Protein AF-A0A7Y0VBL1-F1 (afdb_monomer_lite)

Structure (mmCIF, N/CA/C/O backbone):
data_AF-A0A7Y0VBL1-F1
#
_entry.id   AF-A0A7Y0VBL1-F1
#
loop_
_atom_site.group_PDB
_atom_site.id
_atom_site.type_symbol
_atom_site.label_atom_id
_atom_site.label_alt_id
_atom_site.label_comp_id
_atom_site.label_asym_id
_atom_site.label_entity_id
_atom_site.label_seq_id
_atom_site.pdbx_PDB_ins_code
_atom_site.Cartn_x
_atom_site.Cartn_y
_atom_site.Cartn_z
_atom_site.occupancy
_atom_site.B_iso_or_equiv
_atom_site.auth_seq_id
_atom_site.auth_comp_id
_atom_site.auth_asym_id
_atom_site.auth_atom_id
_atom_site.pdbx_PDB_model_num
ATOM 1 N N . MET A 1 1 ? -1.844 6.729 -8.623 1.00 62.03 1 MET A N 1
ATOM 2 C CA . MET A 1 1 ? -2.465 7.502 -7.526 1.00 62.03 1 MET A CA 1
ATOM 3 C C . MET A 1 1 ? -2.036 8.957 -7.636 1.00 62.03 1 MET A C 1
ATOM 5 O O . MET A 1 1 ? -0.839 9.231 -7.717 1.00 62.03 1 MET A O 1
ATOM 9 N N . ASN A 1 2 ? -3.002 9.873 -7.656 1.00 76.94 2 ASN A N 1
ATOM 10 C CA . ASN A 1 2 ? -2.782 11.311 -7.850 1.00 76.94 2 ASN A CA 1
ATOM 11 C C . ASN A 1 2 ? -2.735 12.095 -6.524 1.00 76.94 2 ASN A C 1
ATOM 13 O O . ASN A 1 2 ? -3.080 13.261 -6.507 1.00 76.94 2 ASN A O 1
ATOM 17 N N . ALA A 1 3 ? -2.289 11.472 -5.430 1.00 79.25 3 ALA A N 1
ATOM 18 C CA . ALA A 1 3 ? -2.076 12.149 -4.145 1.00 79.25 3 ALA A CA 1
ATOM 19 C C . ALA A 1 3 ? -0.650 12.720 -4.056 1.00 79.25 3 ALA A C 1
ATOM 21 O O . ALA A 1 3 ? 0.276 12.104 -4.585 1.00 79.25 3 ALA A O 1
ATOM 22 N N . GLU A 1 4 ? -0.453 13.884 -3.455 1.00 81.94 4 GLU A N 1
ATOM 23 C CA . GLU A 1 4 ? 0.868 14.498 -3.260 1.00 81.94 4 GLU A CA 1
ATOM 24 C C . GLU A 1 4 ? 1.654 13.838 -2.117 1.00 81.94 4 GLU A C 1
ATOM 26 O O . GLU A 1 4 ? 1.101 13.096 -1.307 1.00 81.94 4 GLU A O 1
ATOM 31 N N . ALA A 1 5 ? 2.969 14.070 -2.069 1.00 82.00 5 ALA A N 1
ATOM 32 C CA . ALA A 1 5 ? 3.782 13.622 -0.940 1.00 82.00 5 ALA A CA 1
ATOM 33 C C . ALA A 1 5 ? 3.352 14.374 0.331 1.00 82.00 5 ALA A C 1
ATOM 35 O O . ALA A 1 5 ?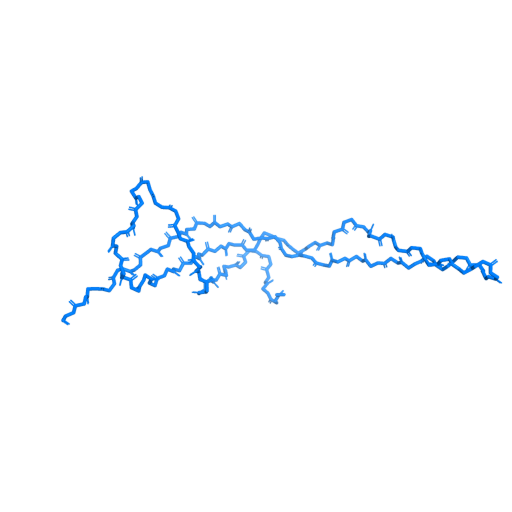 3.201 15.591 0.309 1.00 82.00 5 ALA A O 1
ATOM 36 N N . GLY A 1 6 ? 3.145 13.640 1.419 1.00 84.88 6 GLY A N 1
ATOM 37 C CA . GLY A 1 6 ? 2.619 14.137 2.687 1.00 84.88 6 GLY A CA 1
ATOM 38 C C . GLY A 1 6 ? 1.095 14.087 2.817 1.00 84.88 6 GLY A C 1
ATOM 39 O O . GLY A 1 6 ? 0.600 14.354 3.906 1.00 84.88 6 GLY A O 1
ATOM 40 N N . GLN A 1 7 ? 0.342 13.735 1.767 1.00 89.00 7 GLN A N 1
ATOM 41 C CA . GLN A 1 7 ? -1.116 13.612 1.878 1.00 89.00 7 GLN A CA 1
ATOM 42 C C . GLN A 1 7 ? -1.544 12.310 2.556 1.00 89.00 7 GLN A C 1
ATOM 44 O O . GLN A 1 7 ? -0.971 11.244 2.306 1.00 89.00 7 GLN A O 1
ATOM 49 N N . ASP A 1 8 ? -2.610 12.414 3.347 1.00 88.38 8 ASP A N 1
ATOM 50 C CA . ASP A 1 8 ? -3.331 11.275 3.898 1.00 88.38 8 ASP A CA 1
ATOM 51 C C . ASP A 1 8 ? -4.215 10.627 2.827 1.00 88.38 8 ASP A C 1
ATOM 53 O O . ASP A 1 8 ? -4.906 11.296 2.056 1.00 88.38 8 ASP A O 1
ATOM 57 N N . VAL A 1 9 ? -4.189 9.300 2.788 1.00 90.12 9 VAL A N 1
ATOM 58 C CA . VAL A 1 9 ? -5.006 8.452 1.926 1.00 90.12 9 VAL A CA 1
ATOM 59 C C . VAL A 1 9 ? -5.735 7.449 2.809 1.00 90.12 9 VAL A C 1
ATOM 61 O O . VAL A 1 9 ? -5.131 6.791 3.661 1.00 90.12 9 VAL A O 1
ATOM 64 N N . THR A 1 10 ? -7.040 7.334 2.593 1.00 90.38 10 THR A N 1
ATOM 65 C CA . THR A 1 10 ? -7.901 6.352 3.248 1.00 90.38 10 THR A CA 1
ATOM 66 C C . THR A 1 10 ? -8.115 5.154 2.329 1.00 90.38 10 THR A C 1
ATOM 68 O O . THR A 1 10 ? -8.312 5.311 1.123 1.00 90.38 10 THR A O 1
ATOM 71 N N . PHE A 1 11 ? -8.057 3.949 2.890 1.00 87.94 11 PHE A N 1
ATOM 72 C CA . PHE A 1 11 ? -8.393 2.712 2.194 1.00 87.94 11 PHE A CA 1
ATOM 73 C C . PHE A 1 11 ? -9.687 2.153 2.780 1.00 87.94 11 PHE A C 1
ATOM 75 O O . PHE A 1 11 ? -9.726 1.793 3.961 1.00 87.94 11 PHE A O 1
ATOM 82 N N . ASP A 1 12 ? -10.717 2.090 1.938 1.00 85.19 12 ASP A N 1
ATOM 83 C CA . ASP A 1 12 ? -12.053 1.612 2.308 1.00 85.19 12 ASP A CA 1
ATOM 84 C C . ASP A 1 12 ? -12.203 0.098 2.084 1.00 85.19 12 ASP A C 1
ATOM 86 O O . ASP A 1 12 ? -12.925 -0.585 2.807 1.00 85.19 12 ASP A O 1
ATOM 90 N N . GLU A 1 13 ? -11.488 -0.454 1.099 1.00 83.06 13 GLU A N 1
ATOM 91 C CA . GLU A 1 13 ? -11.491 -1.889 0.815 1.00 83.06 13 GLU A CA 1
ATOM 92 C C . GLU A 1 13 ? -10.469 -2.619 1.689 1.00 83.06 13 GLU A C 1
ATOM 94 O O . GLU A 1 13 ? -9.264 -2.623 1.419 1.00 83.06 13 GLU A O 1
ATOM 99 N N . VAL A 1 14 ? -10.963 -3.278 2.735 1.00 80.75 14 VAL A N 1
ATOM 100 C CA . VAL A 1 14 ? -10.149 -4.077 3.653 1.00 80.75 14 VAL A CA 1
ATOM 101 C C . VAL A 1 14 ? -10.710 -5.491 3.724 1.00 80.75 14 VAL A C 1
ATOM 103 O O . VAL A 1 14 ? -11.873 -5.703 4.050 1.00 80.75 14 VAL A O 1
ATOM 106 N N . VAL A 1 15 ? -9.866 -6.473 3.407 1.00 79.12 15 VAL A N 1
ATOM 107 C CA . VAL A 1 15 ? -10.280 -7.884 3.301 1.00 79.12 15 VAL A CA 1
ATOM 108 C C . VAL A 1 15 ? -10.150 -8.622 4.632 1.00 79.12 15 VAL A C 1
ATOM 110 O O . VAL A 1 15 ? -10.956 -9.493 4.945 1.00 79.12 15 VAL A O 1
ATOM 113 N N . LEU A 1 16 ? -9.117 -8.305 5.414 1.00 75.62 16 LEU A N 1
ATOM 114 C CA . LEU A 1 16 ? -8.823 -8.993 6.666 1.00 75.62 16 LEU A CA 1
ATOM 115 C C . LEU A 1 16 ? -8.048 -8.072 7.607 1.00 75.62 16 LEU A C 1
ATOM 117 O O . LEU A 1 16 ? -7.057 -7.465 7.202 1.00 75.62 16 LEU A O 1
ATOM 121 N N . VAL A 1 17 ? -8.451 -8.039 8.878 1.00 78.06 17 VAL A N 1
ATOM 122 C CA . VAL A 1 17 ? -7.697 -7.385 9.953 1.00 78.06 17 VAL A CA 1
ATOM 123 C C . VAL A 1 17 ? -7.308 -8.430 10.993 1.00 78.06 17 VAL A C 1
ATOM 125 O O . VAL A 1 17 ? -8.161 -9.087 11.586 1.00 78.06 17 VAL A O 1
ATOM 128 N N . GLY A 1 18 ? -6.002 -8.600 11.202 1.00 72.06 18 GLY A N 1
ATOM 129 C CA . GLY A 1 18 ? -5.470 -9.511 12.211 1.00 72.06 18 GLY A CA 1
ATOM 130 C C . GLY A 1 18 ? -5.511 -8.880 13.600 1.00 72.06 18 GLY A C 1
ATOM 131 O O . GLY A 1 18 ? -4.774 -7.935 13.869 1.00 72.06 18 GLY A O 1
ATOM 132 N N . VAL A 1 19 ? -6.339 -9.421 14.492 1.00 72.50 19 VAL A N 1
ATOM 133 C CA . VAL A 1 19 ? -6.379 -9.066 15.920 1.00 72.50 19 VAL A CA 1
ATOM 134 C C . VAL A 1 19 ? -5.869 -10.233 16.766 1.00 72.50 19 VAL A C 1
ATOM 136 O O . VAL A 1 19 ? -5.975 -11.393 16.372 1.00 72.50 19 VAL A O 1
ATOM 139 N N . LYS A 1 20 ? -5.294 -9.930 17.939 1.00 67.69 20 LYS A N 1
ATOM 140 C CA . LYS A 1 20 ? -4.679 -10.927 18.843 1.00 67.69 20 LYS A CA 1
ATOM 141 C C . LYS A 1 20 ? -5.672 -12.001 19.309 1.00 67.69 20 LYS A C 1
ATOM 143 O O . LYS A 1 20 ? -5.277 -13.132 19.569 1.00 67.69 20 LYS A O 1
ATOM 148 N N . THR A 1 21 ? -6.953 -11.659 19.381 1.00 61.56 21 THR A N 1
ATOM 149 C CA . THR A 1 21 ? -8.057 -12.615 19.447 1.00 61.56 21 THR A CA 1
ATOM 150 C C . THR A 1 21 ? -8.584 -12.811 18.034 1.00 61.56 21 THR A C 1
ATOM 152 O O . THR A 1 21 ? -9.152 -11.885 17.454 1.00 61.56 21 THR A O 1
ATOM 155 N N . LEU A 1 22 ? -8.364 -14.002 17.468 1.00 54.12 22 LEU A N 1
ATOM 156 C CA . LEU A 1 22 ? -8.986 -14.411 16.212 1.00 54.12 22 LEU A CA 1
ATOM 157 C C . LEU A 1 22 ? -10.502 -14.263 16.382 1.00 54.12 22 LEU A C 1
ATOM 159 O O . LEU A 1 22 ? -11.121 -15.009 17.136 1.00 54.12 22 LEU A O 1
ATOM 163 N N . LEU A 1 23 ? -11.090 -13.276 15.704 1.00 57.03 23 LEU A N 1
ATOM 164 C CA . LEU A 1 23 ? -12.536 -13.066 15.593 1.00 57.03 23 LEU A CA 1
ATOM 165 C C . LEU A 1 23 ? -13.154 -14.159 14.702 1.00 57.03 23 LEU A C 1
ATOM 167 O O . LEU A 1 23 ? -13.884 -13.873 13.762 1.00 57.03 23 LEU A O 1
ATOM 171 N N . SER A 1 24 ? -12.831 -15.426 14.957 1.00 48.00 24 SER A N 1
ATOM 172 C CA . SER A 1 24 ? -13.327 -16.572 14.194 1.00 48.00 24 SER A CA 1
ATOM 173 C C . SER A 1 24 ? -14.842 -16.768 14.328 1.00 48.00 24 SER A C 1
ATOM 175 O O . SER A 1 24 ? -15.418 -17.495 13.526 1.00 48.00 24 SER A O 1
ATOM 177 N N . GLU A 1 25 ? -15.501 -16.098 15.282 1.00 47.50 25 GLU A N 1
ATOM 178 C CA . GLU A 1 25 ? -16.945 -16.240 15.522 1.00 47.50 25 GLU A CA 1
ATOM 179 C C . GLU A 1 25 ? -17.804 -15.036 15.120 1.00 47.50 25 GLU A C 1
ATOM 181 O O . GLU A 1 25 ? -19.016 -15.182 14.974 1.00 47.50 25 GLU A O 1
ATOM 186 N N . LEU A 1 26 ? -17.236 -13.855 14.873 1.00 50.72 26 LEU A N 1
ATOM 187 C CA . LEU A 1 26 ? -18.065 -12.688 14.581 1.00 50.72 26 LEU A CA 1
ATOM 188 C C . LEU A 1 26 ? -18.133 -12.429 13.080 1.00 50.72 26 LEU A C 1
ATOM 190 O O . LEU A 1 26 ? -17.319 -11.714 12.504 1.00 50.72 26 LEU A O 1
ATOM 194 N N . ARG A 1 27 ? -19.217 -12.941 12.483 1.00 50.72 27 ARG A N 1
ATOM 195 C CA . ARG A 1 27 ? -19.892 -12.421 11.275 1.00 50.72 27 ARG A CA 1
ATOM 196 C C . ARG A 1 27 ? -20.368 -10.963 11.460 1.00 50.72 27 ARG A C 1
ATOM 198 O O . ARG A 1 27 ? -21.445 -10.585 11.010 1.00 50.72 27 ARG A O 1
ATOM 205 N N . LEU A 1 28 ? -19.597 -10.129 12.146 1.00 53.75 28 LEU A N 1
ATOM 206 C CA . LEU A 1 28 ? -19.789 -8.693 12.106 1.00 53.75 28 LEU A CA 1
ATOM 207 C C . LEU A 1 28 ? -19.241 -8.247 10.755 1.00 53.75 28 LEU A C 1
ATOM 209 O O . LEU A 1 28 ? -18.078 -8.501 10.442 1.00 53.75 28 LEU A O 1
ATOM 213 N N . LEU A 1 29 ? -20.089 -7.618 9.942 1.00 55.41 29 LEU A N 1
ATOM 214 C CA . LEU A 1 29 ? -19.633 -6.780 8.837 1.00 55.41 29 LEU A CA 1
ATOM 215 C C . LEU A 1 29 ? -18.775 -5.674 9.461 1.00 55.41 29 LEU A C 1
ATOM 217 O O . LEU A 1 29 ? -19.288 -4.659 9.926 1.00 55.41 29 LEU A O 1
ATOM 221 N N . LEU A 1 30 ? -17.479 -5.950 9.582 1.00 63.22 30 LEU A N 1
ATOM 222 C CA . LEU A 1 30 ? -16.501 -5.049 10.154 1.00 63.22 30 LEU A CA 1
ATOM 223 C C . LEU A 1 30 ? -16.189 -4.014 9.081 1.00 63.22 30 LEU A C 1
ATOM 225 O O . LEU A 1 30 ? -15.500 -4.305 8.106 1.00 63.22 30 LEU A O 1
ATOM 229 N N . GLU A 1 31 ? -16.731 -2.814 9.240 1.00 72.38 31 GLU A N 1
ATOM 230 C CA . GLU A 1 31 ? -16.281 -1.677 8.451 1.00 72.38 31 GLU A CA 1
ATOM 231 C C . GLU A 1 31 ? -14.965 -1.214 9.076 1.00 72.38 31 GLU A C 1
ATOM 233 O O . GLU A 1 31 ? -14.923 -0.744 10.214 1.00 72.38 31 GLU A O 1
ATOM 238 N N . SER A 1 32 ? -13.862 -1.415 8.361 1.00 75.94 32 SER A N 1
ATOM 239 C CA . SER A 1 32 ? -12.542 -0.983 8.810 1.00 75.94 32 SER A CA 1
ATOM 240 C C . SER A 1 32 ? -11.991 0.071 7.873 1.00 75.94 32 SER A C 1
ATOM 242 O O . SER A 1 32 ? -12.016 -0.106 6.659 1.00 75.94 32 SER A O 1
ATOM 244 N N . THR A 1 33 ? -11.445 1.133 8.450 1.00 84.44 33 THR A N 1
ATOM 245 C CA . THR A 1 33 ? -10.807 2.213 7.702 1.00 84.44 33 THR A CA 1
ATOM 246 C C . THR A 1 33 ? -9.323 2.198 8.013 1.00 84.44 33 THR A C 1
ATOM 248 O O . THR A 1 33 ? -8.922 2.226 9.180 1.00 84.44 33 THR A O 1
ATOM 251 N N . VAL A 1 34 ? -8.499 2.158 6.969 1.00 87.75 34 VAL A N 1
ATOM 252 C CA . VAL A 1 34 ? -7.0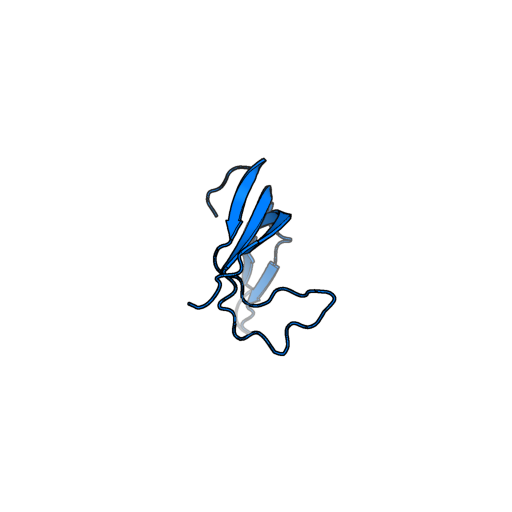44 2.262 7.102 1.00 87.75 34 VAL A CA 1
ATOM 253 C C . VAL A 1 34 ? -6.614 3.633 6.611 1.00 87.75 34 VAL A C 1
ATOM 255 O O . VAL A 1 34 ? -6.928 4.013 5.486 1.00 87.75 34 VAL A O 1
ATOM 258 N N . VAL A 1 35 ? -5.885 4.369 7.446 1.00 90.56 35 VAL A N 1
ATOM 259 C CA . VAL A 1 35 ? -5.352 5.693 7.106 1.00 90.56 35 VAL A CA 1
ATOM 260 C C . VAL A 1 35 ? -3.838 5.598 6.977 1.00 90.56 35 VAL A C 1
ATOM 262 O O . VAL A 1 35 ? -3.156 5.087 7.873 1.00 90.56 35 VAL A O 1
ATOM 265 N N . GLY A 1 36 ? -3.301 6.099 5.867 1.00 91.31 36 GLY A N 1
ATOM 266 C CA . GLY A 1 36 ? -1.863 6.155 5.634 1.00 91.31 36 GLY A CA 1
ATOM 267 C C . GLY A 1 36 ? -1.417 7.424 4.922 1.00 91.31 36 GLY A C 1
ATOM 268 O O . GLY A 1 36 ? -2.163 7.999 4.141 1.00 91.31 36 GLY A O 1
ATOM 269 N N . THR A 1 37 ? -0.180 7.838 5.166 1.00 91.94 37 THR A N 1
ATOM 270 C CA . THR A 1 37 ? 0.459 8.986 4.518 1.00 91.94 37 THR A CA 1
ATOM 271 C C . THR A 1 37 ? 1.258 8.550 3.300 1.00 91.94 37 THR A C 1
ATOM 273 O O . THR A 1 37 ? 2.002 7.565 3.321 1.00 91.94 37 THR A O 1
ATOM 276 N N . VAL A 1 38 ? 1.154 9.309 2.213 1.00 91.44 38 VAL A N 1
ATOM 277 C CA . VAL A 1 38 ? 2.010 9.136 1.037 1.00 91.44 38 VAL A CA 1
ATOM 278 C C . VAL A 1 38 ? 3.384 9.714 1.350 1.00 91.44 38 VAL A C 1
ATOM 280 O O . VAL A 1 38 ? 3.541 10.926 1.411 1.00 91.44 38 VAL A O 1
ATOM 283 N N . GLU A 1 39 ? 4.410 8.883 1.507 1.00 87.44 39 GLU A N 1
ATOM 284 C CA . GLU A 1 39 ? 5.767 9.404 1.722 1.00 87.44 39 GLU A CA 1
ATOM 285 C C . GLU A 1 39 ? 6.326 10.020 0.440 1.00 87.44 39 GLU A C 1
ATOM 287 O O . GLU A 1 39 ? 6.850 11.132 0.431 1.00 87.44 39 GLU A O 1
ATOM 292 N N . ASN A 1 40 ? 6.262 9.276 -0.663 1.00 85.19 40 ASN A N 1
ATOM 293 C CA . ASN A 1 40 ? 6.924 9.659 -1.900 1.00 85.19 40 ASN A CA 1
ATOM 294 C C . ASN A 1 40 ? 6.449 8.835 -3.099 1.00 85.19 40 ASN A C 1
ATOM 296 O O . ASN A 1 40 ? 6.047 7.670 -3.009 1.00 85.19 40 ASN A O 1
ATOM 300 N N . LYS A 1 41 ? 6.541 9.469 -4.270 1.00 81.75 41 LYS A N 1
ATOM 301 C CA . LYS A 1 41 ? 6.387 8.822 -5.572 1.00 81.75 41 LYS A CA 1
ATOM 302 C C . LYS A 1 41 ? 7.766 8.603 -6.162 1.00 81.75 41 LYS A C 1
ATOM 304 O O . LYS A 1 41 ? 8.528 9.549 -6.332 1.00 81.75 41 LYS A O 1
ATOM 309 N N . ALA A 1 42 ? 8.080 7.357 -6.479 1.00 82.12 42 ALA A N 1
ATOM 310 C CA . ALA A 1 42 ? 9.370 6.983 -7.028 1.00 82.12 42 ALA A CA 1
ATOM 311 C C . ALA A 1 42 ? 9.198 6.015 -8.202 1.00 82.12 42 ALA A C 1
ATOM 313 O O . ALA A 1 42 ? 8.122 5.485 -8.475 1.00 82.12 42 ALA A O 1
ATOM 314 N N . SER A 1 43 ? 10.281 5.800 -8.938 1.00 81.69 43 SER A N 1
ATOM 315 C CA . SER A 1 43 ? 10.334 4.816 -10.017 1.00 81.69 43 SER A CA 1
ATOM 316 C C . SER A 1 43 ? 11.153 3.620 -9.569 1.00 81.69 43 SER A C 1
ATOM 318 O O . SER A 1 43 ? 12.265 3.794 -9.068 1.00 81.69 43 SER A O 1
ATOM 320 N N . LYS A 1 44 ? 10.627 2.399 -9.743 1.00 83.44 44 LYS A N 1
ATOM 321 C CA . LYS A 1 44 ? 11.371 1.185 -9.373 1.00 83.44 44 LYS A CA 1
ATOM 322 C C . LYS A 1 44 ? 12.634 1.047 -10.227 1.00 83.44 44 LYS A C 1
ATOM 324 O O . LYS A 1 44 ? 12.822 1.721 -11.252 1.00 83.44 44 LYS A O 1
ATOM 329 N N . ARG A 1 45 ? 13.509 0.126 -9.805 1.00 83.06 45 ARG A N 1
ATOM 330 C CA . ARG A 1 45 ? 14.636 -0.338 -10.621 1.00 83.06 45 ARG A CA 1
ATOM 331 C C . ARG A 1 45 ? 14.126 -0.687 -12.022 1.00 83.06 45 ARG A C 1
ATOM 333 O O . ARG A 1 45 ? 13.083 -1.318 -12.169 1.00 83.06 45 ARG A O 1
ATOM 340 N N . ARG A 1 46 ? 14.863 -0.247 -13.045 1.00 82.06 46 ARG A N 1
ATOM 341 C CA . ARG A 1 46 ? 14.531 -0.510 -14.448 1.00 82.06 46 ARG A CA 1
ATOM 342 C C . ARG A 1 46 ? 14.490 -2.020 -14.674 1.00 82.06 46 ARG A C 1
ATOM 344 O O . ARG A 1 46 ? 15.502 -2.689 -14.474 1.00 82.06 46 ARG A O 1
ATOM 351 N N . LEU A 1 47 ? 13.338 -2.525 -15.099 1.00 79.75 47 LEU A N 1
ATOM 352 C CA . LEU A 1 47 ? 13.210 -3.892 -15.585 1.00 79.75 47 LEU A CA 1
ATOM 353 C C . LEU A 1 47 ? 13.646 -3.891 -17.050 1.00 79.75 47 LEU A C 1
ATOM 355 O O . LEU A 1 47 ? 13.097 -3.133 -17.851 1.00 79.75 47 LEU A O 1
ATOM 359 N N . LEU A 1 48 ? 14.676 -4.673 -17.377 1.00 80.94 48 LEU A N 1
ATOM 360 C CA . LEU A 1 48 ? 15.076 -4.913 -18.761 1.00 80.94 48 LEU A CA 1
ATOM 361 C C . LEU A 1 48 ? 14.335 -6.146 -19.264 1.00 80.94 48 LEU A C 1
ATOM 363 O O . LEU A 1 48 ? 14.484 -7.227 -18.701 1.00 80.94 48 LEU A O 1
ATOM 367 N N . LEU A 1 49 ? 13.570 -5.970 -20.335 1.00 78.56 49 LEU A N 1
ATOM 368 C CA . LEU A 1 49 ? 13.063 -7.072 -21.134 1.00 78.56 49 LEU A CA 1
ATOM 369 C C . LEU A 1 49 ? 13.828 -7.074 -22.450 1.00 78.56 49 LEU A C 1
ATOM 371 O O . LEU A 1 49 ? 13.851 -6.078 -23.177 1.00 78.56 49 LEU A O 1
ATOM 375 N N . THR A 1 50 ? 14.460 -8.202 -22.739 1.00 78.44 50 THR A N 1
ATOM 376 C CA . THR A 1 50 ? 15.154 -8.421 -24.002 1.00 78.44 50 THR A CA 1
ATOM 377 C C . THR A 1 50 ? 14.329 -9.396 -24.818 1.00 78.44 50 THR A C 1
ATOM 379 O O . THR A 1 50 ? 14.082 -10.515 -24.377 1.00 78.44 50 THR A O 1
ATOM 382 N N . SER A 1 51 ? 13.903 -8.970 -26.003 1.00 74.19 51 SER A N 1
ATOM 383 C CA . SER A 1 51 ? 13.274 -9.859 -26.975 1.00 74.19 51 SER A CA 1
ATOM 384 C C . SER A 1 51 ? 14.290 -10.190 -28.062 1.00 74.19 51 SER A C 1
ATOM 386 O O . SER A 1 51 ? 14.787 -9.299 -28.758 1.00 74.19 51 SER A O 1
ATOM 388 N N . THR A 1 52 ? 14.635 -11.471 -28.178 1.00 75.75 52 THR A N 1
ATOM 389 C CA . THR A 1 52 ? 15.555 -11.999 -29.188 1.00 75.75 52 THR A CA 1
ATOM 390 C C . THR A 1 52 ? 14.802 -12.879 -30.170 1.00 75.75 52 THR A C 1
ATOM 392 O O . THR A 1 52 ? 14.153 -13.851 -29.801 1.00 75.75 52 THR A O 1
ATOM 395 N N . ASN A 1 53 ? 14.944 -12.563 -31.455 1.00 72.31 53 ASN A N 1
ATOM 396 C CA . ASN A 1 53 ? 14.594 -13.466 -32.543 1.00 72.31 53 ASN A CA 1
ATOM 397 C C . ASN A 1 53 ? 15.900 -13.925 -33.193 1.00 72.31 53 ASN A C 1
ATOM 399 O O . ASN A 1 53 ? 16.735 -1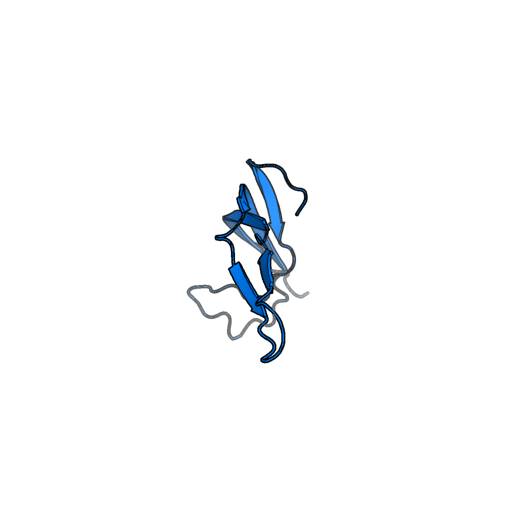3.085 -33.503 1.00 72.31 53 ASN A O 1
ATOM 403 N N . LEU A 1 54 ? 16.063 -15.224 -33.464 1.00 68.75 54 LEU A N 1
ATOM 404 C CA . LEU A 1 54 ? 17.303 -15.822 -34.006 1.00 68.75 54 LEU A CA 1
ATOM 405 C C . LEU A 1 54 ? 17.836 -15.157 -35.294 1.00 68.75 54 LEU A C 1
ATOM 407 O O . LEU A 1 54 ? 19.003 -15.316 -35.631 1.00 68.75 54 LEU A O 1
ATOM 411 N N . LYS A 1 55 ? 16.986 -14.417 -36.018 1.00 71.88 55 LYS A N 1
ATOM 412 C CA . LYS A 1 55 ? 17.307 -13.739 -37.285 1.00 71.88 55 LYS A CA 1
ATOM 413 C C . LYS A 1 55 ? 17.415 -12.209 -37.182 1.00 71.88 55 LYS A C 1
ATOM 415 O O . LYS A 1 55 ? 17.627 -11.561 -38.201 1.00 71.88 55 LYS A O 1
ATOM 420 N N . LYS A 1 56 ? 17.205 -11.604 -36.006 1.00 70.31 56 LYS A N 1
ATOM 421 C CA . LYS A 1 56 ? 17.198 -10.140 -35.821 1.00 70.31 56 LYS A CA 1
ATOM 422 C C . LYS A 1 56 ? 18.004 -9.733 -34.590 1.00 70.31 56 LYS A C 1
ATOM 424 O O . LYS A 1 56 ? 18.095 -10.485 -33.625 1.00 70.31 56 LYS A O 1
ATOM 429 N N . ALA A 1 57 ? 18.545 -8.516 -34.617 1.00 69.69 57 ALA A N 1
ATOM 430 C CA . ALA A 1 57 ? 19.193 -7.924 -33.452 1.00 69.69 57 ALA A CA 1
ATOM 431 C C . ALA A 1 57 ? 18.225 -7.867 -32.255 1.00 69.69 57 ALA A C 1
ATOM 433 O O . ALA A 1 57 ? 17.028 -7.615 -32.422 1.00 69.69 57 ALA A O 1
ATOM 434 N N . ALA A 1 58 ? 18.751 -8.120 -31.056 1.00 72.81 58 ALA A N 1
ATOM 435 C CA . ALA A 1 58 ? 17.986 -8.089 -29.817 1.00 72.81 58 ALA A CA 1
ATOM 436 C C . ALA A 1 58 ? 17.447 -6.675 -29.550 1.00 72.81 58 ALA A C 1
ATOM 438 O O . ALA A 1 58 ? 18.216 -5.714 -29.533 1.00 72.81 58 ALA A O 1
ATOM 439 N N . ILE A 1 59 ? 16.141 -6.545 -29.304 1.00 78.25 59 ILE A N 1
ATOM 440 C CA . ILE A 1 59 ? 15.543 -5.273 -28.879 1.00 78.25 59 ILE A CA 1
ATOM 441 C C . ILE A 1 59 ? 15.479 -5.282 -27.355 1.00 78.25 59 ILE A C 1
ATOM 443 O O . ILE A 1 59 ? 14.838 -6.148 -26.754 1.00 78.25 59 ILE A O 1
ATOM 447 N N . VAL A 1 60 ? 16.156 -4.315 -26.736 1.00 78.19 60 VAL A N 1
ATOM 448 C CA . VAL A 1 60 ? 16.158 -4.125 -25.284 1.00 78.19 60 VAL A CA 1
ATOM 449 C C . VAL A 1 60 ? 15.202 -2.994 -24.943 1.00 78.19 60 VAL A C 1
ATOM 451 O O . VAL A 1 60 ? 15.512 -1.816 -25.123 1.00 78.19 60 VAL A O 1
ATOM 454 N N . THR A 1 61 ? 14.035 -3.346 -24.420 1.00 84.50 61 THR A N 1
ATOM 455 C CA . THR A 1 61 ? 13.070 -2.371 -23.911 1.00 84.50 61 THR A CA 1
ATOM 456 C C . THR A 1 61 ? 13.152 -2.350 -22.394 1.00 84.50 61 THR A C 1
ATOM 458 O O . THR A 1 61 ? 13.366 -3.370 -21.740 1.00 84.50 61 THR A O 1
ATOM 461 N N . GLY A 1 62 ? 13.018 -1.165 -21.802 1.00 81.81 62 GLY A N 1
ATOM 462 C CA . GLY A 1 62 ? 12.961 -1.049 -20.354 1.00 81.81 62 GLY A CA 1
ATOM 463 C C . GLY A 1 62 ? 11.825 -0.153 -19.926 1.00 81.81 62 GLY A C 1
ATOM 464 O O . GLY A 1 62 ? 11.742 0.984 -20.382 1.00 81.81 62 GLY A O 1
ATOM 465 N N . HIS A 1 63 ? 10.999 -0.652 -19.014 1.00 85.19 63 HIS A N 1
ATOM 466 C CA . HIS A 1 63 ? 10.004 0.153 -18.329 1.00 85.19 63 HIS A CA 1
ATOM 467 C C . HIS A 1 63 ? 10.481 0.426 -16.904 1.00 85.19 63 HIS A C 1
ATOM 469 O O . HIS A 1 63 ? 10.996 -0.455 -16.206 1.00 85.19 63 HIS A O 1
ATOM 475 N N . ARG A 1 64 ? 10.330 1.675 -16.469 1.00 84.94 64 ARG A N 1
ATOM 476 C CA . ARG A 1 64 ? 10.436 2.029 -15.059 1.00 84.94 64 ARG A CA 1
ATOM 477 C C . ARG A 1 64 ? 9.024 2.083 -14.527 1.00 84.94 64 ARG A C 1
ATOM 479 O O . ARG A 1 64 ? 8.323 3.053 -14.785 1.00 84.94 64 ARG A O 1
ATOM 486 N N . GLN A 1 65 ? 8.624 1.030 -13.823 1.00 86.69 65 GLN A N 1
ATOM 487 C CA . GLN A 1 65 ? 7.303 1.008 -13.223 1.00 86.69 65 GLN A CA 1
ATOM 488 C C . GLN A 1 65 ? 7.247 2.073 -12.118 1.00 86.69 65 GLN A C 1
ATOM 490 O O . GLN A 1 65 ? 8.033 1.989 -11.160 1.00 86.69 65 GLN A O 1
ATOM 495 N N . PRO A 1 66 ? 6.375 3.087 -12.249 1.00 89.75 66 PRO A N 1
ATOM 496 C CA . PRO A 1 66 ? 6.176 4.068 -11.199 1.00 89.75 66 PRO A CA 1
ATOM 497 C C . PRO A 1 66 ? 5.467 3.401 -10.019 1.00 89.75 66 PRO A C 1
ATOM 499 O O . PRO A 1 66 ? 4.608 2.536 -10.197 1.00 89.75 66 PRO A O 1
ATOM 502 N N . TYR A 1 67 ? 5.832 3.792 -8.805 1.00 90.31 67 TYR A N 1
ATOM 503 C CA . TYR A 1 67 ? 5.169 3.344 -7.591 1.00 90.31 67 TYR A CA 1
ATOM 504 C C . TYR A 1 67 ? 5.031 4.495 -6.601 1.00 90.31 67 TYR A C 1
ATOM 506 O O . T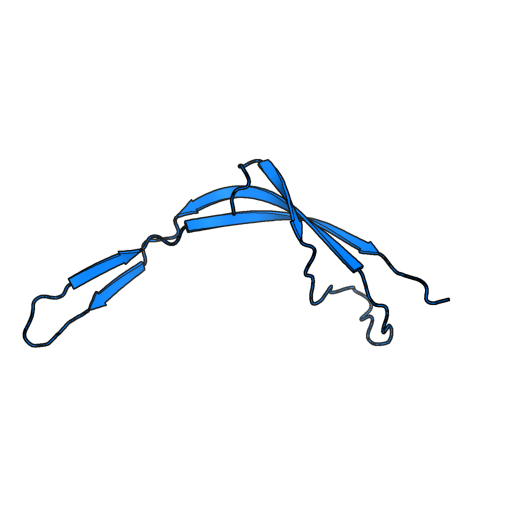YR A 1 67 ? 5.837 5.425 -6.563 1.00 90.31 67 TYR A O 1
ATOM 514 N N . THR A 1 68 ? 3.997 4.399 -5.780 1.00 90.62 68 THR A N 1
ATOM 515 C CA . THR A 1 68 ? 3.776 5.290 -4.648 1.00 90.62 68 THR A CA 1
ATOM 516 C C . THR A 1 68 ? 4.051 4.493 -3.386 1.00 90.62 68 THR A C 1
ATOM 518 O O . THR A 1 68 ? 3.537 3.383 -3.245 1.00 90.62 68 THR A O 1
ATOM 521 N N . LYS A 1 69 ? 4.883 5.028 -2.495 1.00 90.00 69 LYS A N 1
ATOM 522 C CA . LYS A 1 69 ? 5.088 4.458 -1.167 1.00 90.00 69 LYS A CA 1
ATOM 523 C C . LYS A 1 69 ? 4.133 5.143 -0.195 1.00 90.00 69 LYS A C 1
ATOM 525 O O . LYS A 1 69 ? 4.079 6.370 -0.146 1.00 90.00 69 LYS A O 1
ATOM 530 N N . VAL A 1 70 ? 3.389 4.334 0.549 1.00 92.50 70 VAL A N 1
ATOM 531 C CA . VAL A 1 70 ? 2.450 4.784 1.579 1.00 92.50 70 VAL A CA 1
ATOM 532 C C . VAL A 1 70 ? 2.853 4.126 2.889 1.00 92.50 70 VAL A C 1
ATOM 534 O O . VAL A 1 70 ? 3.151 2.930 2.906 1.00 92.50 70 VAL A O 1
ATOM 537 N N . VAL A 1 71 ? 2.891 4.906 3.962 1.00 92.56 71 VAL A N 1
ATOM 538 C CA . VAL A 1 71 ? 3.088 4.413 5.325 1.00 92.56 71 VAL A CA 1
ATOM 539 C C . VAL A 1 71 ? 1.743 4.411 6.023 1.00 92.56 71 VAL A C 1
ATOM 541 O O . VAL A 1 71 ? 0.992 5.376 5.940 1.00 92.56 71 VAL A O 1
ATOM 544 N N . ILE A 1 72 ? 1.416 3.300 6.675 1.00 93.12 72 ILE A N 1
ATOM 545 C CA . ILE A 1 72 ? 0.156 3.161 7.401 1.00 93.12 72 ILE A CA 1
ATOM 546 C C . ILE A 1 72 ? 0.329 3.751 8.795 1.00 93.12 72 ILE A C 1
ATOM 548 O O . ILE A 1 72 ? 1.235 3.350 9.523 1.00 93.12 72 ILE A O 1
ATOM 552 N N . ASN A 1 73 ? -0.559 4.674 9.156 1.00 91.12 73 ASN A N 1
ATOM 553 C CA . ASN A 1 73 ? -0.521 5.359 10.444 1.00 91.12 73 ASN A CA 1
ATOM 554 C C . ASN A 1 73 ? -1.479 4.717 11.442 1.00 91.12 73 ASN A C 1
ATOM 556 O O . ASN A 1 73 ? -1.119 4.500 12.597 1.00 91.12 73 ASN A O 1
ATOM 560 N N . ALA A 1 74 ? -2.700 4.413 11.001 1.00 88.62 74 ALA A N 1
ATOM 561 C CA . ALA A 1 74 ? -3.742 3.901 11.876 1.00 88.62 74 ALA A CA 1
ATOM 562 C C . ALA A 1 74 ? -4.683 2.944 11.144 1.00 88.62 74 ALA A C 1
ATOM 564 O O . ALA A 1 74 ? -4.939 3.073 9.944 1.00 88.62 74 ALA A O 1
ATOM 565 N N . ILE A 1 75 ? -5.215 1.995 11.911 1.00 88.62 75 ILE A N 1
ATOM 566 C CA . ILE A 1 75 ? -6.261 1.065 11.493 1.00 88.62 75 ILE A CA 1
ATOM 567 C C . ILE A 1 75 ? -7.405 1.2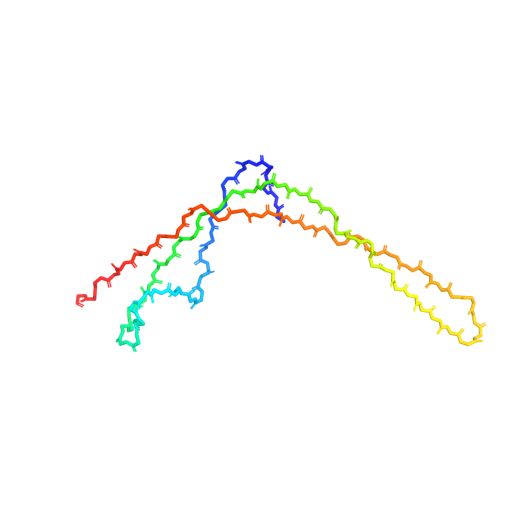24 12.491 1.00 88.62 75 ILE A C 1
ATOM 569 O O . ILE A 1 75 ? -7.226 0.954 13.679 1.00 88.62 75 ILE A O 1
ATOM 573 N N . THR A 1 76 ? -8.566 1.658 12.009 1.00 86.38 76 THR A N 1
ATOM 574 C CA . THR A 1 76 ? -9.768 1.849 12.827 1.00 86.38 76 THR A CA 1
ATOM 575 C C . THR A 1 76 ? -10.769 0.745 12.523 1.00 86.38 76 THR A C 1
ATOM 577 O O . THR A 1 76 ? -11.044 0.456 11.357 1.00 86.38 76 THR A O 1
ATOM 580 N N . LEU A 1 77 ? -11.317 0.133 13.573 1.00 82.31 77 LEU A N 1
ATOM 581 C CA . LEU A 1 77 ? -12.344 -0.902 13.484 1.00 82.31 77 LEU A CA 1
ATOM 582 C C . LEU A 1 77 ? -13.679 -0.340 13.967 1.00 82.31 77 LEU A C 1
ATOM 584 O O . LEU A 1 77 ? -13.797 0.020 15.138 1.00 82.31 77 LEU A O 1
ATOM 588 N N . ASN A 1 78 ? -14.678 -0.301 13.087 1.00 76.62 78 ASN A N 1
ATOM 589 C CA . ASN A 1 78 ? -16.036 0.075 13.451 1.00 76.62 78 ASN A CA 1
ATOM 590 C C . ASN A 1 78 ? -16.896 -1.185 13.543 1.00 76.62 78 ASN A C 1
ATOM 592 O O . ASN A 1 78 ? -17.132 -1.888 12.558 1.00 76.62 78 ASN A O 1
ATOM 596 N N . PHE A 1 79 ? -17.371 -1.472 14.750 1.00 73.12 79 PHE A N 1
ATOM 597 C CA . PHE A 1 79 ? -18.292 -2.571 15.003 1.00 73.12 79 PHE A CA 1
ATOM 598 C C . PHE A 1 79 ? -19.722 -2.048 14.852 1.00 73.12 79 PHE A C 1
ATOM 600 O O . PHE A 1 79 ? -20.138 -1.163 15.597 1.00 73.12 79 PHE A O 1
ATOM 607 N N . LYS A 1 80 ? -20.484 -2.580 13.893 1.00 66.88 80 LYS A N 1
ATOM 608 C CA . LYS A 1 80 ? -21.935 -2.362 13.848 1.00 66.88 80 LYS A CA 1
ATOM 609 C C . LYS A 1 80 ? -22.620 -3.417 14.706 1.00 66.88 80 LYS A C 1
ATOM 611 O O . LYS A 1 80 ? -22.566 -4.599 14.380 1.00 66.88 80 LYS A O 1
ATOM 616 N N . GLU A 1 81 ? -23.268 -2.993 15.787 1.00 57.78 81 GLU A N 1
ATOM 617 C CA . GLU A 1 81 ? -24.199 -3.860 16.510 1.00 57.78 81 GLU A CA 1
ATOM 618 C C . GLU A 1 81 ? -25.394 -4.183 15.605 1.00 57.78 81 GLU A C 1
ATOM 620 O O . GLU A 1 81 ? -26.003 -3.294 15.004 1.00 57.78 81 GLU A O 1
ATOM 625 N N . ILE A 1 82 ? -25.709 -5.472 15.483 1.00 62.25 82 ILE A N 1
ATOM 626 C CA . ILE A 1 82 ? -26.899 -5.941 14.775 1.00 62.25 82 ILE A CA 1
ATOM 627 C C . ILE A 1 82 ? -28.069 -5.804 15.757 1.00 62.25 82 ILE A C 1
ATOM 629 O O . ILE A 1 82 ? -28.064 -6.454 16.802 1.00 62.25 82 ILE A O 1
ATOM 633 N N . LYS A 1 83 ? -29.027 -4.928 15.438 1.00 57.19 83 LYS A N 1
ATOM 634 C CA . LYS A 1 83 ? -30.319 -4.820 16.134 1.00 57.19 83 LYS A CA 1
ATOM 635 C C . LYS A 1 83 ? -31.279 -5.916 15.693 1.00 57.19 83 LYS A C 1
ATOM 637 O O . LYS A 1 83 ? -31.264 -6.240 14.484 1.00 57.19 83 LYS A O 1
#

InterPro domains:
  IPR028909 Large ribosomal subunit protein bL21-like [PF00829] (2-75)
  IPR036164 Large ribosomal subunit protein bL21-like superfamily [SSF141091] (2-76)

Radius of gyration: 21.29 Å; chains: 1; bounding box: 50×31×57 Å

Secondary structure (DSSP, 8-state):
--PPTT-EEEE--------SS---S-----EEEEEEEEEEEEEPPPEEEEEEETTEEEEEEEE--EEEEEEEEEEEEE-----

Foldseek 3Di:
DPDDAFDKDKDQDDDDDDDPPPVPPDPFPKRKIWIWGFHDKDWDDWDWDWDDDPPDDIDTDTDGDIDIDIGTDDMDTDTDDDD

Sequence (83 aa):
MNAEAGQDVTFDEVVLVGVKTLLSELRLLLESTVVGTVENKASKRRLLLTSTNLKKAAIVTGHRQPYTKVVINAITLNFKEIK

pLDDT: mean 77.64, std 11.93, range [47.5, 93.12]

Organism: Streptococcus sanguinis (NC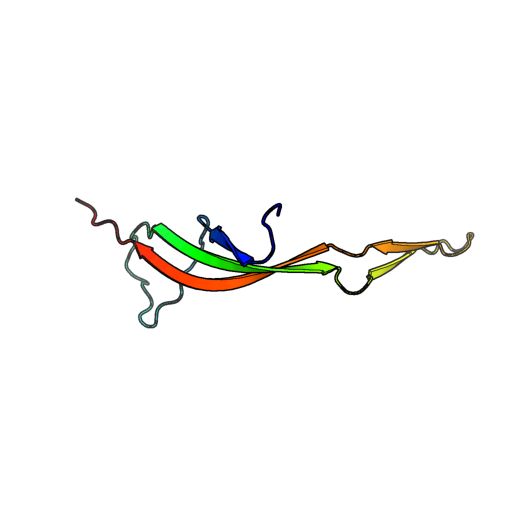BI:txid1305)